Protein AF-A0A2H9R9A8-F1 (afdb_monomer_lite)

Radius of gyration: 27.51 Å; chains: 1; bounding box: 55×50×63 Å

Secondary structure (DSSP, 8-state):
--EE-TTT--EE--SS----------HHHHHHHHHHS---SEESSSSSPEEPPP---GGG--EE----TTHHHHHHH---TTTSEE---HHHHHHHHHHH--HHHHHHTT--HHHHHHHHHHHHHHHHHHHHTT---

Foldseek 3Di:
DWDADPVVRDTPDDPPDGPPPPPPDPPVVVVVCVVPPDDPQFDDDDDPTDGDDDPADPVRCQWDQPPQPCVPCCVVVNQDPVRTDGDDPVVVVVLVCLVPDDPVNCVVVVHDPVNSVVSVVVSVVVVVVCVVVVPDD

Structure (mmCIF, N/CA/C/O backbone):
data_AF-A0A2H9R9A8-F1
#
_entry.id   AF-A0A2H9R9A8-F1
#
loop_
_atom_site.group_PDB
_atom_site.id
_atom_site.type_symbol
_atom_site.label_atom_id
_atom_site.label_alt_id
_atom_site.label_comp_id
_atom_site.label_asym_id
_atom_site.label_entity_id
_atom_site.label_seq_id
_atom_site.pdbx_PDB_ins_code
_atom_site.Cartn_x
_atom_site.Cartn_y
_atom_site.Cartn_z
_atom_site.occupancy
_atom_site.B_iso_or_equiv
_atom_site.auth_seq_id
_atom_site.auth_comp_id
_atom_site.auth_asym_id
_atom_site.auth_atom_id
_atom_site.pdbx_PDB_model_num
ATOM 1 N N . MET A 1 1 ? 16.586 21.043 -37.680 1.00 49.59 1 MET A N 1
ATOM 2 C CA . MET A 1 1 ? 15.400 21.439 -36.892 1.00 49.59 1 MET A CA 1
ATOM 3 C C . MET A 1 1 ? 15.872 21.504 -35.447 1.00 49.59 1 MET A C 1
ATOM 5 O O . MET A 1 1 ? 16.374 20.499 -34.967 1.00 49.59 1 MET A O 1
ATOM 9 N N . GLU A 1 2 ? 15.885 22.689 -34.834 1.00 51.09 2 GLU A N 1
ATOM 10 C CA . GLU A 1 2 ? 16.394 22.891 -33.464 1.00 51.09 2 GLU A CA 1
ATOM 11 C C . GLU A 1 2 ? 15.404 22.305 -32.451 1.00 51.09 2 GLU A C 1
ATOM 13 O O . GLU A 1 2 ? 14.207 22.584 -32.535 1.00 51.09 2 GLU A O 1
ATOM 18 N N . PHE A 1 3 ? 15.881 21.487 -31.512 1.00 55.47 3 PHE A N 1
ATOM 19 C CA . PHE A 1 3 ? 15.033 20.938 -30.452 1.00 55.47 3 PHE A CA 1
ATOM 20 C C . PHE A 1 3 ? 14.944 21.951 -29.304 1.00 55.47 3 PHE A C 1
ATOM 22 O O . PHE A 1 3 ? 15.966 22.384 -28.773 1.00 55.47 3 PHE A O 1
ATOM 29 N N . LEU A 1 4 ? 13.728 22.356 -28.935 1.00 62.53 4 LEU A N 1
ATOM 30 C CA . LEU A 1 4 ? 13.462 23.266 -27.820 1.00 62.53 4 LEU A CA 1
ATOM 31 C C . LEU A 1 4 ? 12.892 22.454 -26.657 1.00 62.53 4 LEU A C 1
ATOM 33 O O . LEU A 1 4 ? 11.814 21.880 -26.780 1.00 62.53 4 LEU A O 1
ATOM 37 N N . ASP A 1 5 ? 13.576 22.451 -25.518 1.00 62.00 5 ASP A N 1
ATOM 38 C CA . ASP A 1 5 ? 12.980 21.960 -24.279 1.00 62.00 5 ASP A CA 1
ATOM 39 C C . ASP A 1 5 ? 11.948 22.985 -23.785 1.00 62.00 5 ASP A C 1
ATOM 41 O O . ASP A 1 5 ? 12.293 24.079 -23.337 1.00 62.00 5 ASP A O 1
ATOM 45 N N . TYR A 1 6 ? 10.667 22.632 -23.866 1.00 58.44 6 TYR A N 1
ATOM 46 C CA . TYR A 1 6 ? 9.542 23.503 -23.512 1.00 58.44 6 TYR A CA 1
ATOM 47 C C . TYR A 1 6 ? 9.431 23.796 -22.010 1.00 58.44 6 TYR A C 1
ATOM 49 O O . TYR A 1 6 ? 8.805 24.784 -21.629 1.00 58.44 6 TYR A O 1
ATOM 57 N N . LYS A 1 7 ? 10.036 22.970 -21.148 1.00 52.84 7 LYS A N 1
ATOM 58 C CA . LYS A 1 7 ? 10.005 23.157 -19.690 1.00 52.84 7 LYS A CA 1
ATOM 59 C C . LYS A 1 7 ? 11.077 24.136 -19.227 1.00 52.84 7 LYS A C 1
ATOM 61 O O . LYS A 1 7 ? 10.858 24.888 -18.280 1.00 52.84 7 LYS A O 1
ATOM 66 N N . THR A 1 8 ? 12.236 24.119 -19.883 1.00 68.25 8 THR A N 1
ATOM 67 C CA . THR A 1 8 ? 13.387 24.955 -19.509 1.00 68.25 8 THR A CA 1
ATOM 68 C C . THR A 1 8 ? 13.644 26.113 -20.473 1.00 68.25 8 THR A C 1
ATOM 70 O O . THR A 1 8 ? 14.448 26.992 -20.168 1.00 68.25 8 THR A O 1
ATOM 73 N N . GLY A 1 9 ? 12.976 26.134 -21.630 1.00 67.50 9 GLY A N 1
ATOM 74 C CA . GLY A 1 9 ? 13.163 27.121 -22.696 1.00 67.50 9 GLY A CA 1
ATOM 75 C C . GLY A 1 9 ? 14.509 27.008 -23.416 1.00 67.50 9 GLY A C 1
ATOM 76 O O . GLY A 1 9 ? 14.851 27.875 -24.222 1.00 67.50 9 GLY A O 1
ATOM 77 N N . LYS A 1 10 ? 15.300 25.970 -23.120 1.00 61.50 10 LYS A N 1
ATOM 78 C CA . LYS A 1 10 ? 16.638 25.797 -23.683 1.00 61.50 10 LYS A CA 1
ATOM 79 C C . LYS A 1 10 ? 16.548 25.225 -25.090 1.00 61.50 10 LYS A C 1
ATOM 81 O O . LYS A 1 10 ? 15.899 24.208 -25.325 1.00 61.50 10 LYS A O 1
ATOM 86 N N . LYS A 1 11 ? 17.233 25.886 -26.021 1.00 58.59 11 LYS A N 1
ATOM 87 C CA . LYS A 1 11 ? 17.421 25.409 -27.390 1.00 58.59 11 LYS A CA 1
ATOM 88 C C . LYS A 1 11 ? 18.641 24.508 -27.444 1.00 58.59 11 LYS A C 1
ATOM 90 O O . LYS A 1 11 ? 19.669 24.817 -26.846 1.00 58.59 11 LYS A O 1
ATOM 95 N N . TYR A 1 12 ? 18.494 23.394 -28.145 1.00 55.72 12 TYR A N 1
ATOM 96 C CA . TYR A 1 12 ? 19.545 22.427 -28.379 1.00 55.72 12 TYR A CA 1
ATOM 97 C C . TYR A 1 12 ? 19.973 22.512 -29.856 1.00 55.72 12 TYR A C 1
ATOM 99 O O . TYR A 1 12 ? 19.099 22.354 -30.717 1.00 55.72 12 TYR A O 1
ATOM 107 N N . PRO A 1 13 ? 21.261 22.812 -30.169 1.00 58.06 13 PRO A N 1
ATOM 108 C CA . PRO A 1 13 ? 22.462 22.677 -29.337 1.00 58.06 13 PRO A CA 1
ATOM 109 C C . PRO A 1 13 ? 23.038 23.950 -28.646 1.00 58.06 13 PRO A C 1
ATOM 111 O O . PRO A 1 13 ? 22.935 25.049 -29.164 1.00 58.06 13 PRO A O 1
ATOM 114 N N . ASN A 1 14 ? 23.672 23.779 -27.480 1.00 51.72 14 ASN A N 1
ATOM 115 C CA . ASN A 1 14 ? 24.303 24.704 -26.529 1.00 51.72 14 ASN A CA 1
ATOM 116 C C . ASN A 1 14 ? 25.774 24.286 -26.469 1.00 51.72 14 ASN A C 1
ATOM 118 O O . ASN A 1 14 ? 26.118 23.107 -26.565 1.00 51.72 14 ASN A O 1
ATOM 122 N N . ASP A 1 15 ? 26.625 25.276 -26.292 1.00 55.38 15 ASP A N 1
ATOM 123 C CA . ASP A 1 15 ? 28.023 25.289 -26.702 1.00 55.38 15 ASP A CA 1
ATOM 124 C C . ASP A 1 15 ? 28.993 24.469 -25.814 1.00 55.38 15 ASP A C 1
ATOM 126 O O . ASP A 1 15 ? 29.981 25.002 -25.333 1.00 55.38 15 ASP A O 1
ATOM 130 N N . ASN A 1 16 ? 28.721 23.179 -25.548 1.00 55.34 16 ASN A N 1
ATOM 131 C CA . ASN A 1 16 ? 29.724 22.206 -25.060 1.00 55.34 16 ASN A CA 1
ATOM 132 C C . ASN A 1 16 ? 29.384 20.745 -25.448 1.00 55.34 16 ASN A C 1
ATOM 134 O O . ASN A 1 16 ? 29.359 19.830 -24.628 1.00 55.34 16 ASN A O 1
ATOM 138 N N . SER A 1 17 ? 29.183 20.572 -26.755 1.00 50.16 17 SER A N 1
ATOM 139 C CA . SER A 1 17 ? 28.867 19.359 -27.524 1.00 50.16 17 SER A CA 1
ATOM 140 C C . SER A 1 17 ? 27.496 18.730 -27.307 1.00 50.16 17 SER A C 1
ATOM 142 O O . SER A 1 17 ? 27.057 18.371 -26.218 1.00 50.16 17 SER A O 1
ATOM 144 N N . MET A 1 18 ? 26.802 18.656 -28.434 1.00 48.84 18 MET A N 1
ATOM 145 C CA . MET A 1 18 ? 25.361 18.537 -28.537 1.00 48.84 18 MET A CA 1
ATOM 146 C C . MET A 1 18 ? 25.023 18.059 -29.957 1.00 48.84 18 MET A C 1
ATOM 148 O O . MET A 1 18 ? 24.076 18.502 -30.605 1.00 48.84 18 MET A O 1
ATOM 152 N N . GLU A 1 19 ? 25.869 17.152 -30.449 1.00 45.44 19 GLU A N 1
ATOM 153 C CA . GLU A 1 19 ? 25.536 16.305 -31.579 1.00 45.44 19 GLU A CA 1
ATOM 154 C C . GLU A 1 19 ? 24.435 15.330 -31.141 1.00 45.44 19 GLU A C 1
ATOM 156 O O . GLU A 1 19 ? 24.502 14.795 -30.027 1.00 45.44 19 GLU A O 1
ATOM 161 N N . PRO A 1 20 ? 23.418 15.063 -31.978 1.00 45.53 20 PRO A N 1
ATOM 162 C CA . PRO A 1 20 ? 22.570 13.903 -31.765 1.00 45.53 20 PRO A CA 1
ATOM 163 C C . PRO A 1 20 ? 23.472 12.664 -31.793 1.00 45.53 20 PRO A C 1
ATOM 165 O O . PRO A 1 20 ? 23.944 12.261 -32.855 1.00 45.53 20 PRO A O 1
ATOM 168 N N . GLN A 1 21 ? 23.747 12.067 -30.630 1.00 50.66 21 GLN A N 1
ATOM 169 C CA . GLN A 1 21 ? 24.411 10.772 -30.599 1.00 50.66 21 GLN A CA 1
ATOM 170 C C . GLN A 1 21 ? 23.459 9.761 -31.224 1.00 50.66 21 GLN A C 1
ATOM 172 O O . GLN A 1 21 ? 22.439 9.380 -30.648 1.00 50.66 21 GLN A O 1
ATOM 177 N N . TYR A 1 22 ? 23.792 9.345 -32.438 1.00 50.12 22 TYR A N 1
ATOM 178 C CA . TYR A 1 22 ? 23.229 8.162 -33.051 1.00 50.12 22 TYR A CA 1
ATOM 179 C C . TYR A 1 22 ? 23.417 6.993 -32.075 1.00 50.12 22 TYR A C 1
ATOM 181 O O . TYR A 1 22 ? 24.537 6.553 -31.835 1.00 50.12 22 TYR A O 1
ATOM 189 N N . TYR A 1 23 ? 22.318 6.489 -31.510 1.00 53.47 23 TYR A N 1
ATOM 190 C CA . TYR A 1 23 ? 22.286 5.402 -30.517 1.00 53.47 23 TYR A CA 1
ATOM 191 C C . TYR A 1 23 ? 22.618 4.021 -31.117 1.00 53.47 23 TYR A C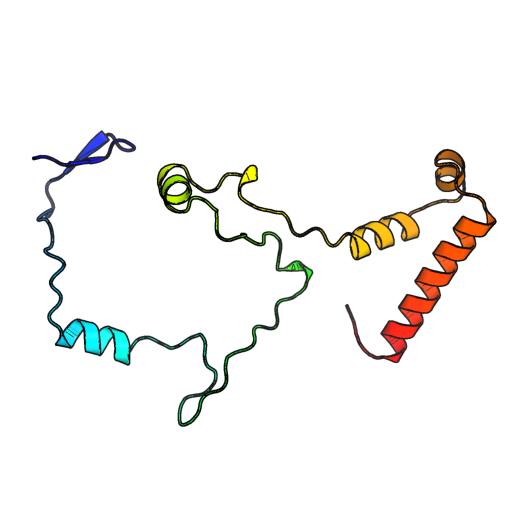 1
ATOM 193 O O . TYR A 1 23 ? 22.203 2.983 -30.603 1.00 53.47 23 TYR A O 1
ATOM 201 N N . TRP A 1 24 ? 23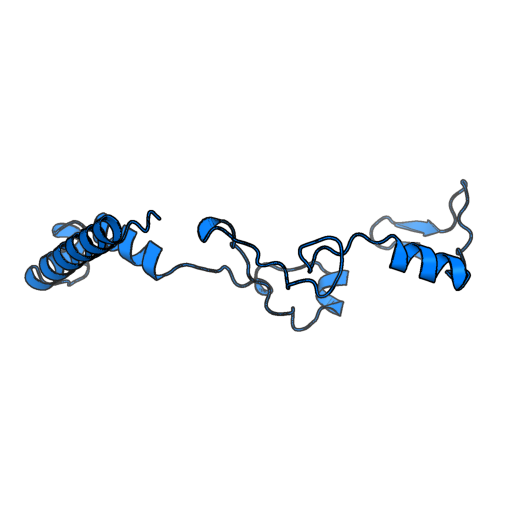.356 3.990 -32.228 1.00 58.34 24 TRP A N 1
ATOM 202 C CA . TRP A 1 24 ? 23.879 2.763 -32.809 1.00 58.34 24 TRP A CA 1
ATOM 203 C C . TRP A 1 24 ? 25.090 2.338 -31.987 1.00 58.34 24 TRP A C 1
ATOM 205 O O . TRP A 1 24 ? 26.239 2.577 -32.351 1.00 58.34 24 TRP A O 1
ATOM 215 N N . LYS A 1 25 ? 24.820 1.722 -30.837 1.00 69.12 25 LYS A N 1
ATOM 216 C CA . LYS A 1 25 ? 25.834 0.937 -30.144 1.00 69.12 25 LYS A CA 1
ATOM 217 C C . LYS A 1 25 ? 26.198 -0.246 -31.049 1.00 69.12 25 LYS A C 1
ATOM 219 O O . LYS A 1 25 ? 25.285 -0.910 -31.550 1.00 69.12 25 LYS A O 1
ATOM 224 N N . PRO A 1 26 ? 27.491 -0.529 -31.278 1.00 81.44 26 PRO A N 1
ATOM 225 C CA . PRO A 1 26 ? 27.884 -1.781 -31.903 1.00 81.44 26 PRO A CA 1
ATOM 226 C C . PRO A 1 26 ? 27.261 -2.947 -31.134 1.00 81.44 26 PRO A C 1
ATOM 228 O O . PRO A 1 26 ? 27.160 -2.893 -29.907 1.00 81.44 26 PRO A O 1
ATOM 231 N N . MET A 1 27 ? 26.848 -3.991 -31.852 1.00 81.44 27 MET A N 1
ATOM 232 C CA . MET A 1 27 ? 26.203 -5.160 -31.246 1.00 81.44 27 MET A CA 1
ATOM 233 C C . MET A 1 27 ? 27.040 -5.726 -30.090 1.00 81.44 27 MET A C 1
ATOM 235 O O . MET A 1 27 ? 26.492 -6.080 -29.052 1.00 81.44 27 MET A O 1
ATOM 239 N N . ASP A 1 28 ? 28.365 -5.715 -30.238 1.00 87.31 28 ASP A N 1
ATOM 240 C CA . ASP A 1 28 ? 29.314 -6.191 -29.232 1.00 87.31 28 ASP A CA 1
ATOM 241 C C . ASP A 1 28 ? 29.198 -5.426 -27.905 1.00 87.31 28 ASP A C 1
ATOM 243 O O . ASP A 1 28 ? 29.171 -6.046 -26.848 1.00 87.31 28 ASP A O 1
ATOM 247 N N . PHE A 1 29 ? 29.019 -4.101 -27.947 1.00 81.88 29 PHE A N 1
ATOM 248 C CA . PHE A 1 29 ? 28.810 -3.283 -26.746 1.00 81.88 29 PHE A CA 1
ATOM 249 C C . PHE A 1 29 ? 27.467 -3.578 -26.077 1.00 81.88 29 PHE A C 1
ATOM 251 O O . PHE A 1 29 ? 27.373 -3.602 -24.856 1.00 81.88 29 PHE A O 1
ATOM 258 N N . VAL A 1 30 ? 26.413 -3.816 -26.864 1.00 82.50 30 VAL A N 1
ATOM 259 C CA . VAL A 1 30 ? 25.096 -4.186 -26.322 1.00 82.50 30 VAL A CA 1
ATOM 260 C C . VAL A 1 30 ? 25.156 -5.559 -25.651 1.00 82.50 30 VAL A C 1
ATOM 262 O O . VAL A 1 30 ? 24.559 -5.761 -24.595 1.00 82.50 30 VAL A O 1
ATOM 265 N N . LEU A 1 31 ? 25.885 -6.501 -26.253 1.00 84.25 31 LEU A N 1
ATOM 266 C CA . LEU A 1 31 ? 26.094 -7.834 -25.700 1.00 84.25 31 LEU A CA 1
ATOM 267 C C . LEU A 1 31 ? 26.939 -7.786 -24.427 1.00 84.25 31 LEU A C 1
ATOM 269 O O . LEU A 1 31 ? 26.592 -8.451 -23.455 1.00 84.25 31 LEU A O 1
ATOM 273 N N . GLU A 1 32 ? 28.004 -6.987 -24.402 1.00 85.94 32 GLU A N 1
ATOM 274 C CA . GLU A 1 32 ? 28.828 -6.791 -23.211 1.00 85.94 32 GLU A CA 1
ATOM 275 C C . GLU A 1 32 ? 28.028 -6.143 -22.074 1.00 85.94 32 GLU A C 1
ATOM 277 O O . GLU A 1 32 ? 28.033 -6.666 -20.958 1.00 85.94 32 GLU A O 1
ATOM 282 N N . ASP A 1 33 ? 27.258 -5.086 -22.357 1.00 81.06 33 ASP A N 1
ATOM 283 C CA . ASP A 1 33 ? 26.345 -4.458 -21.392 1.00 81.06 33 ASP A CA 1
ATOM 284 C C . ASP A 1 33 ? 25.344 -5.489 -20.838 1.00 81.06 33 ASP A C 1
ATOM 286 O O . ASP A 1 33 ? 25.094 -5.535 -19.636 1.00 81.06 33 ASP A O 1
ATOM 290 N N . TYR A 1 34 ? 24.792 -6.358 -21.692 1.00 78.88 34 TYR A N 1
ATOM 291 C CA . TYR A 1 34 ? 23.851 -7.400 -21.276 1.00 78.88 34 TYR A CA 1
ATOM 292 C C . TYR A 1 34 ? 24.508 -8.488 -20.413 1.00 78.88 34 TYR A C 1
ATOM 294 O O . TYR A 1 34 ? 23.936 -8.900 -19.406 1.00 78.88 34 TYR A O 1
ATOM 302 N N . ILE A 1 35 ? 25.706 -8.948 -20.784 1.00 79.81 35 ILE A N 1
ATOM 303 C CA . ILE A 1 35 ? 26.453 -9.986 -20.055 1.00 79.81 35 ILE A CA 1
ATOM 304 C C . ILE A 1 35 ? 26.922 -9.468 -18.692 1.00 79.81 35 ILE A C 1
ATOM 306 O O . ILE A 1 35 ? 26.897 -10.201 -17.704 1.00 79.81 35 ILE A O 1
ATOM 310 N N . THR A 1 36 ? 27.364 -8.214 -18.636 1.00 80.38 36 THR A N 1
ATOM 311 C CA . THR A 1 36 ? 27.884 -7.589 -17.413 1.00 80.38 36 THR A CA 1
ATOM 312 C C . THR A 1 36 ? 26.782 -7.022 -16.520 1.00 80.38 36 THR A C 1
ATOM 314 O O . THR A 1 36 ? 27.031 -6.726 -15.347 1.00 80.38 36 THR A O 1
ATOM 317 N N . HIS A 1 37 ? 25.552 -6.901 -17.029 1.00 80.56 37 HIS A N 1
ATOM 318 C CA . HIS A 1 37 ? 24.417 -6.446 -16.243 1.00 80.56 37 HIS A CA 1
ATOM 319 C C . HIS A 1 37 ? 24.137 -7.414 -15.087 1.00 80.56 37 HIS A C 1
ATOM 321 O O . HIS A 1 37 ? 23.767 -8.574 -15.270 1.00 80.56 37 HIS A O 1
ATOM 327 N N . LYS A 1 38 ? 24.245 -6.905 -13.857 1.00 75.62 38 LYS A N 1
ATOM 328 C CA . LYS A 1 38 ? 23.945 -7.665 -12.643 1.00 75.62 38 LYS A CA 1
ATOM 329 C C . LYS A 1 38 ? 22.467 -8.067 -12.625 1.00 75.62 38 LYS A C 1
ATOM 331 O O . LYS A 1 38 ? 21.594 -7.236 -12.369 1.00 75.62 38 LYS A O 1
ATOM 336 N N . GLU A 1 39 ? 22.179 -9.342 -12.876 1.00 72.62 39 GLU A N 1
ATOM 337 C CA . GLU A 1 39 ? 20.819 -9.873 -12.774 1.00 72.62 39 GLU A CA 1
ATOM 338 C C . GLU A 1 39 ? 20.337 -9.761 -11.321 1.00 72.62 39 GLU A C 1
ATOM 340 O O . GLU A 1 39 ? 20.930 -10.303 -10.390 1.00 72.62 39 GLU A O 1
ATOM 345 N N . SER A 1 40 ? 19.271 -8.994 -11.114 1.00 74.75 40 SER A N 1
ATOM 346 C CA . SER A 1 40 ? 18.731 -8.685 -9.785 1.00 74.75 40 SER A CA 1
ATOM 347 C C . SER A 1 40 ? 17.506 -9.530 -9.440 1.00 74.75 40 SER A C 1
ATOM 349 O O . SER A 1 40 ? 17.118 -9.600 -8.270 1.00 74.75 40 SER A O 1
ATOM 351 N N . LYS A 1 41 ? 16.907 -10.184 -10.445 1.00 75.31 41 LYS A N 1
ATOM 352 C CA . LYS A 1 41 ? 15.676 -10.978 -10.327 1.00 75.31 41 LYS A CA 1
ATOM 353 C C . LYS A 1 41 ? 15.933 -12.424 -9.920 1.00 75.31 41 LYS A C 1
ATOM 355 O O . LYS A 1 41 ? 14.982 -13.120 -9.561 1.00 75.31 41 LYS A O 1
ATOM 360 N N . LEU A 1 42 ? 17.173 -12.886 -10.016 1.00 80.25 42 LEU A N 1
ATOM 361 C CA . LEU A 1 42 ? 17.585 -14.246 -9.690 1.00 80.25 42 LEU A CA 1
ATOM 362 C C . LEU A 1 42 ? 18.551 -14.224 -8.502 1.00 80.25 42 LEU A C 1
ATOM 364 O O . LEU A 1 42 ? 19.207 -13.218 -8.237 1.00 80.25 42 LEU A O 1
ATOM 368 N N . GLU A 1 43 ? 18.590 -15.320 -7.759 1.00 80.31 43 GLU A N 1
ATOM 369 C CA . GLU A 1 43 ? 19.462 -15.497 -6.603 1.00 80.31 43 GLU A CA 1
ATOM 370 C C . GLU A 1 43 ? 20.488 -16.604 -6.884 1.00 80.31 43 GLU A C 1
ATOM 372 O O . GLU A 1 43 ? 20.115 -17.711 -7.287 1.00 80.31 43 GLU A O 1
ATOM 377 N N . GLY A 1 44 ? 21.769 -16.289 -6.662 1.00 75.88 44 GLY A N 1
ATOM 378 C CA . GLY A 1 44 ? 22.921 -17.166 -6.899 1.00 75.88 44 GLY A CA 1
ATOM 379 C C . GLY A 1 44 ? 23.758 -16.776 -8.125 1.00 75.88 44 GLY A C 1
ATOM 380 O O . GLY A 1 44 ? 23.351 -15.931 -8.918 1.00 75.88 44 GLY A O 1
ATOM 381 N N . ASP A 1 45 ? 24.921 -17.422 -8.272 1.00 75.50 45 ASP A N 1
ATOM 382 C CA . ASP A 1 45 ? 25.948 -17.034 -9.256 1.00 75.50 45 ASP A CA 1
ATOM 383 C C . ASP A 1 45 ? 26.149 -18.048 -10.403 1.00 75.50 45 ASP A C 1
ATOM 385 O O . ASP A 1 45 ? 26.733 -17.711 -11.429 1.00 75.50 45 ASP A O 1
ATOM 389 N N . SER A 1 46 ? 25.698 -19.304 -10.265 1.00 78.25 46 SER A N 1
ATOM 390 C CA . SER A 1 46 ? 25.868 -20.330 -11.310 1.00 78.25 46 SER A CA 1
ATOM 391 C C . SER A 1 46 ? 24.771 -21.404 -11.312 1.00 78.25 46 SER A C 1
ATOM 393 O O . SER A 1 46 ? 24.154 -21.690 -10.286 1.00 78.25 46 SER A O 1
ATOM 395 N N . GLY A 1 47 ? 24.543 -22.022 -12.478 1.00 81.38 47 GLY A N 1
ATOM 396 C CA . GLY A 1 47 ? 23.573 -23.107 -12.663 1.00 81.38 47 GLY A CA 1
ATOM 397 C C . GLY A 1 47 ? 22.130 -22.629 -12.868 1.00 81.38 47 GLY A C 1
ATOM 398 O O . GLY A 1 47 ? 21.884 -21.555 -13.411 1.00 81.38 47 GLY A O 1
ATOM 399 N N . VAL A 1 48 ? 21.156 -23.454 -12.466 1.00 79.62 48 VAL A N 1
ATOM 400 C CA . VAL A 1 48 ? 19.728 -23.097 -12.521 1.00 79.62 48 VAL A CA 1
ATOM 401 C C . VAL A 1 48 ? 19.405 -22.195 -11.330 1.00 79.62 48 VAL A C 1
ATOM 403 O O . VAL A 1 48 ? 19.200 -22.673 -10.213 1.00 79.62 48 VAL A O 1
ATOM 406 N N . LEU A 1 49 ? 19.388 -20.884 -11.571 1.00 82.00 49 LEU A N 1
ATOM 407 C CA . LEU A 1 49 ? 19.141 -19.887 -10.533 1.00 82.00 49 LEU A CA 1
ATOM 408 C C . LEU A 1 49 ? 17.659 -19.819 -10.160 1.00 82.00 49 LEU A C 1
ATOM 410 O O . LEU A 1 49 ? 16.770 -19.890 -11.014 1.00 82.00 49 LEU A O 1
ATOM 414 N N . LYS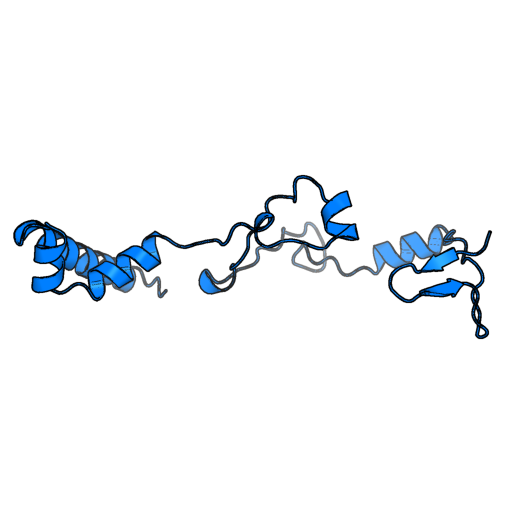 A 1 50 ? 17.386 -19.652 -8.865 1.00 81.44 50 LYS A N 1
ATOM 415 C CA . LYS A 1 50 ? 16.020 -19.463 -8.369 1.00 81.44 50 LYS A CA 1
ATOM 416 C C . LYS A 1 50 ? 15.615 -18.008 -8.519 1.00 81.44 50 LYS A C 1
ATOM 418 O O . LYS A 1 50 ? 16.442 -17.101 -8.447 1.00 81.44 50 LYS A O 1
ATOM 423 N N . ARG A 1 51 ? 14.317 -17.777 -8.703 1.00 78.19 51 ARG A N 1
ATOM 424 C CA . ARG A 1 51 ? 13.773 -16.423 -8.692 1.00 78.19 51 ARG A CA 1
ATOM 425 C C . ARG A 1 51 ? 13.915 -15.833 -7.293 1.00 78.19 51 ARG A C 1
ATOM 427 O O . ARG A 1 51 ? 13.542 -16.472 -6.313 1.00 78.19 51 ARG A O 1
ATOM 434 N N . ARG A 1 52 ? 14.455 -14.620 -7.214 1.00 80.12 52 ARG A N 1
ATOM 435 C CA . ARG A 1 52 ? 14.658 -13.913 -5.955 1.00 80.12 52 ARG A CA 1
ATOM 436 C C . ARG A 1 52 ? 13.305 -13.506 -5.381 1.00 80.12 52 ARG A C 1
ATOM 438 O O . ARG A 1 52 ? 12.544 -12.785 -6.028 1.00 80.12 52 ARG A O 1
ATOM 445 N N . HIS A 1 53 ? 13.021 -13.949 -4.162 1.00 75.62 53 HIS A N 1
ATOM 446 C CA . HIS A 1 53 ? 11.860 -13.496 -3.405 1.00 75.62 53 HIS A CA 1
ATOM 447 C C . HIS A 1 53 ? 12.267 -12.309 -2.534 1.00 75.62 53 HIS A C 1
ATOM 449 O O . HIS A 1 53 ? 13.206 -12.391 -1.745 1.00 75.62 53 HIS A O 1
ATOM 455 N N . LEU A 1 54 ? 11.573 -11.184 -2.692 1.00 71.25 54 LEU A N 1
ATOM 456 C CA . LEU A 1 54 ? 11.772 -10.021 -1.837 1.00 71.25 54 LEU A CA 1
ATOM 457 C C . LEU A 1 54 ? 10.870 -10.169 -0.611 1.00 71.25 54 LEU A C 1
ATOM 459 O O . LEU A 1 54 ? 9.648 -10.198 -0.739 1.00 71.25 54 LEU A O 1
ATOM 463 N N . ALA A 1 55 ? 11.476 -10.265 0.572 1.00 67.62 55 ALA A N 1
ATOM 464 C CA . ALA A 1 55 ? 10.759 -10.119 1.830 1.00 67.62 55 ALA A CA 1
ATOM 465 C C . ALA A 1 55 ? 10.489 -8.626 2.040 1.00 67.62 55 ALA A C 1
ATOM 467 O O . ALA A 1 55 ? 11.363 -7.872 2.465 1.00 67.62 55 ALA A O 1
ATOM 468 N N . ILE A 1 56 ? 9.295 -8.189 1.654 1.00 68.12 56 ILE A N 1
ATOM 469 C CA . ILE A 1 56 ? 8.868 -6.803 1.797 1.00 68.12 56 ILE A CA 1
ATOM 470 C C . ILE A 1 56 ? 8.055 -6.706 3.090 1.00 68.12 56 ILE A C 1
ATOM 472 O O . ILE A 1 56 ? 7.093 -7.451 3.270 1.00 68.12 56 ILE A O 1
ATOM 476 N N . ASN A 1 57 ? 8.450 -5.815 4.004 1.00 69.06 57 ASN A N 1
ATOM 477 C CA . ASN A 1 57 ? 7.677 -5.559 5.219 1.00 69.06 57 ASN A CA 1
ATOM 478 C C . ASN A 1 57 ? 6.307 -4.977 4.818 1.00 69.06 57 ASN A C 1
ATOM 480 O O . ASN A 1 57 ? 6.237 -4.124 3.930 1.00 69.06 57 ASN A O 1
ATOM 484 N N . GLN A 1 58 ? 5.227 -5.410 5.466 1.00 59.66 58 GLN A N 1
ATOM 485 C CA . GLN A 1 58 ? 3.866 -4.935 5.202 1.00 59.66 58 GLN A CA 1
ATOM 486 C C . GLN A 1 58 ? 3.752 -3.403 5.273 1.00 59.66 58 GLN A C 1
ATOM 488 O O . GLN A 1 58 ? 3.044 -2.805 4.469 1.00 59.66 58 GLN A O 1
ATOM 493 N N . ASP A 1 59 ? 4.519 -2.754 6.155 1.00 64.19 59 ASP A N 1
ATOM 494 C CA . ASP A 1 59 ? 4.524 -1.291 6.294 1.00 64.19 59 ASP A CA 1
ATOM 495 C C . ASP A 1 59 ? 5.372 -0.568 5.223 1.00 64.19 59 ASP A C 1
ATOM 497 O O . ASP A 1 59 ? 5.357 0.660 5.135 1.00 64.19 59 ASP A O 1
ATOM 501 N N . SER A 1 60 ? 6.118 -1.306 4.391 1.00 62.66 60 SER A N 1
ATOM 502 C CA . SER A 1 60 ? 6.992 -0.737 3.351 1.00 62.66 60 SER A CA 1
ATOM 503 C C . SER A 1 60 ? 6.333 -0.610 1.973 1.00 62.66 60 SER A C 1
ATOM 505 O O . SER A 1 60 ? 6.853 0.103 1.113 1.00 62.66 60 SER A O 1
ATOM 507 N N . ILE A 1 61 ? 5.161 -1.223 1.765 1.00 63.25 61 ILE A N 1
ATOM 508 C CA . ILE A 1 61 ? 4.363 -1.059 0.542 1.00 63.25 61 ILE A CA 1
ATOM 509 C C . ILE A 1 61 ? 3.280 -0.018 0.801 1.00 63.25 61 ILE A C 1
ATOM 511 O O . ILE A 1 61 ? 2.220 -0.321 1.339 1.00 63.25 61 ILE A O 1
ATOM 515 N N . ARG A 1 62 ? 3.543 1.229 0.407 1.00 58.12 62 ARG A N 1
ATOM 516 C CA . ARG A 1 62 ? 2.575 2.325 0.570 1.00 58.12 62 ARG A CA 1
ATOM 517 C C . ARG A 1 62 ? 1.708 2.546 -0.667 1.00 58.12 62 ARG A C 1
ATOM 519 O O . ARG A 1 62 ? 0.519 2.825 -0.557 1.00 58.12 62 ARG A O 1
ATOM 526 N N . TYR A 1 63 ? 2.302 2.384 -1.841 1.00 55.62 63 TYR A N 1
ATOM 527 C CA . TYR A 1 63 ? 1.635 2.578 -3.119 1.00 55.62 63 TYR A CA 1
ATOM 528 C C . TYR A 1 63 ? 1.888 1.353 -3.981 1.00 55.62 63 TYR A C 1
ATOM 530 O O . TYR A 1 63 ? 3.039 0.981 -4.207 1.00 55.62 63 TYR A O 1
ATOM 538 N N . ILE A 1 64 ? 0.813 0.730 -4.451 1.00 60.62 64 ILE A N 1
ATOM 539 C CA . ILE A 1 64 ? 0.895 -0.277 -5.502 1.00 60.62 64 ILE A CA 1
ATOM 540 C C . ILE A 1 64 ? 0.394 0.421 -6.753 1.00 60.62 64 ILE A C 1
ATOM 542 O O . ILE A 1 64 ? -0.796 0.714 -6.881 1.00 60.62 64 ILE A O 1
ATOM 546 N N . GLY A 1 65 ? 1.313 0.724 -7.664 1.00 51.78 65 GLY A N 1
ATOM 547 C CA . GLY A 1 65 ? 0.912 1.064 -9.016 1.00 51.78 65 GLY A CA 1
ATOM 548 C C . GLY A 1 65 ? 0.233 -0.165 -9.605 1.00 51.78 65 GLY A C 1
ATOM 549 O O . GLY A 1 65 ? 0.895 -1.176 -9.840 1.00 51.78 65 GLY A O 1
ATOM 550 N N . LYS A 1 66 ? -1.079 -0.097 -9.860 1.00 55.41 66 LYS A N 1
ATOM 551 C CA . LYS A 1 66 ? -1.578 -0.783 -11.056 1.00 55.41 66 LYS A CA 1
ATOM 552 C C . LYS A 1 66 ? -0.742 -0.229 -12.201 1.00 55.41 66 LYS A C 1
ATOM 554 O O . LYS A 1 66 ? -0.432 0.958 -12.152 1.00 55.41 66 LYS A O 1
ATOM 559 N N . GLU A 1 67 ? -0.341 -1.057 -13.161 1.00 54.66 67 GLU A N 1
ATOM 560 C CA . GLU A 1 67 ? 0.209 -0.545 -14.418 1.00 54.66 67 GLU A CA 1
ATOM 561 C C . GLU A 1 67 ? -0.635 0.666 -14.813 1.00 54.66 67 GLU A C 1
ATOM 563 O O . GLU A 1 67 ? -1.850 0.526 -14.982 1.00 54.66 67 GLU A O 1
ATOM 568 N N . SER A 1 68 ? -0.042 1.866 -14.750 1.00 52.12 68 SER A N 1
ATOM 569 C CA . SER A 1 68 ? -0.775 3.094 -15.015 1.00 52.12 68 SER A CA 1
ATOM 570 C C . SER A 1 68 ? -1.396 2.881 -16.379 1.00 52.12 68 SER A C 1
ATOM 572 O O . SER A 1 68 ? -0.661 2.628 -17.333 1.00 52.12 68 SER A O 1
ATOM 574 N N . ASN A 1 69 ? -2.729 2.910 -16.464 1.00 53.91 69 ASN A N 1
ATOM 575 C CA . ASN A 1 69 ? -3.445 2.577 -17.699 1.00 53.91 69 ASN A CA 1
ATOM 576 C C . ASN A 1 69 ? -2.950 3.410 -18.900 1.00 53.91 69 ASN A C 1
ATOM 578 O O . ASN A 1 69 ? -3.221 3.048 -20.039 1.00 53.91 69 ASN A O 1
ATOM 582 N N . GLU A 1 70 ? -2.215 4.499 -18.646 1.00 58.31 70 GLU A N 1
ATOM 583 C CA . GLU A 1 70 ? -1.644 5.406 -19.632 1.00 58.31 70 GLU A CA 1
ATOM 584 C C . GLU A 1 70 ? -0.209 5.816 -19.234 1.00 58.31 70 GLU A C 1
ATOM 586 O O . GLU A 1 70 ? 0.053 6.937 -18.784 1.00 58.31 70 GLU A O 1
ATOM 591 N N . LEU A 1 71 ? 0.746 4.887 -19.380 1.00 59.91 71 LEU A N 1
ATOM 592 C CA . LEU A 1 71 ? 2.180 5.143 -19.153 1.00 59.91 71 LEU A CA 1
ATOM 593 C C . LEU A 1 71 ? 2.691 6.356 -19.952 1.00 59.91 71 LEU A C 1
ATOM 595 O O . LEU A 1 71 ? 3.443 7.160 -19.409 1.00 59.91 71 LEU A O 1
ATOM 599 N N . GLU A 1 72 ? 2.214 6.540 -21.187 1.00 67.25 72 GLU A N 1
ATOM 600 C CA . GLU A 1 72 ? 2.585 7.671 -22.053 1.00 67.25 72 GLU A CA 1
ATOM 601 C C . GLU A 1 72 ? 2.201 9.032 -21.447 1.00 67.25 72 GLU A C 1
ATOM 603 O O . GLU A 1 72 ? 2.988 9.978 -21.471 1.00 67.25 72 GLU A O 1
ATOM 608 N N . GLN A 1 73 ? 1.010 9.144 -20.848 1.00 62.59 73 GLN A N 1
ATOM 609 C CA . GLN A 1 73 ? 0.594 10.380 -20.177 1.00 62.59 73 GLN A CA 1
ATOM 610 C C . GLN A 1 73 ? 1.330 10.572 -18.848 1.00 62.59 73 GLN A C 1
ATOM 612 O O . GLN A 1 73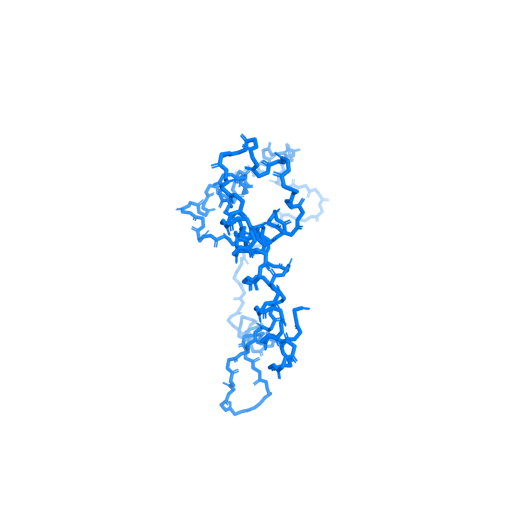 ? 1.722 11.690 -18.511 1.00 62.59 73 GLN A O 1
ATOM 617 N N . SER A 1 74 ? 1.573 9.478 -18.124 1.00 62.81 74 SER A N 1
ATOM 618 C CA . SER A 1 74 ? 2.306 9.480 -16.852 1.00 62.81 74 SER A CA 1
ATOM 619 C C . SER A 1 74 ? 3.757 9.954 -17.017 1.00 62.81 74 SER A C 1
ATOM 621 O O . SER A 1 74 ? 4.307 10.584 -16.116 1.00 62.81 74 SER A O 1
ATOM 623 N N . GLU A 1 75 ? 4.383 9.670 -18.162 1.00 62.56 75 GLU A N 1
ATOM 624 C CA . GLU A 1 75 ? 5.759 10.072 -18.476 1.00 62.56 75 GLU A CA 1
ATOM 625 C C . GLU A 1 75 ? 5.875 11.579 -18.762 1.00 62.56 75 GLU A C 1
ATOM 627 O O . GLU A 1 75 ? 6.839 12.223 -18.344 1.00 62.56 75 GLU A O 1
ATOM 632 N N . ILE A 1 76 ? 4.857 12.166 -19.403 1.00 69.88 76 ILE A N 1
ATOM 633 C CA . ILE A 1 76 ? 4.823 13.593 -19.757 1.00 69.88 76 ILE A CA 1
ATOM 634 C C . ILE A 1 76 ? 4.354 14.459 -18.579 1.00 69.88 76 ILE A C 1
ATOM 636 O O . ILE A 1 76 ? 4.952 15.499 -18.289 1.00 69.88 76 ILE A O 1
ATOM 640 N N . PHE A 1 77 ? 3.282 14.050 -17.898 1.00 72.25 77 PHE A N 1
ATOM 641 C CA . PHE A 1 77 ? 2.622 14.852 -16.860 1.00 72.25 77 PHE A CA 1
ATOM 642 C C . PHE A 1 77 ? 3.029 14.467 -15.431 1.00 72.25 77 PHE A C 1
ATOM 644 O O . PHE A 1 77 ? 2.745 15.210 -14.489 1.00 72.25 77 PHE A O 1
ATOM 651 N N . GLY A 1 78 ? 3.750 13.356 -15.269 1.00 64.69 78 GLY A N 1
ATOM 652 C CA . GLY A 1 78 ? 4.041 12.754 -13.973 1.00 64.69 78 GLY A CA 1
ATOM 653 C C . GLY A 1 78 ? 2.860 11.938 -13.439 1.00 64.69 78 GLY A C 1
ATOM 654 O O . GLY A 1 78 ? 1.726 12.065 -13.892 1.00 64.69 78 GLY A O 1
ATOM 655 N N . VAL A 1 79 ? 3.129 11.090 -12.445 1.00 63.62 79 VAL A N 1
ATOM 656 C CA . VAL A 1 79 ? 2.103 10.262 -11.795 1.00 63.62 79 VAL A CA 1
ATOM 657 C C . VAL A 1 79 ? 1.279 11.130 -10.843 1.00 63.62 79 VAL A C 1
ATOM 659 O O . VAL A 1 79 ? 1.825 11.717 -9.903 1.00 63.62 79 VAL A O 1
ATOM 662 N N . SER A 1 80 ? -0.033 11.220 -11.058 1.00 68.75 80 SER A N 1
ATOM 663 C CA . SER A 1 80 ? -0.928 11.943 -10.157 1.00 68.75 80 SER A CA 1
ATOM 664 C C . SER A 1 80 ? -1.327 11.082 -8.951 1.00 68.75 80 SER A C 1
ATOM 666 O O . SER A 1 80 ? -1.217 9.854 -8.949 1.00 68.75 80 SER A O 1
ATOM 668 N N . LYS A 1 81 ? -1.857 11.716 -7.895 1.00 65.25 81 LYS A N 1
ATOM 669 C CA . LYS A 1 81 ? -2.412 10.980 -6.743 1.00 65.25 81 LYS A CA 1
ATOM 670 C C . LYS A 1 81 ? -3.586 10.076 -7.127 1.00 65.25 81 LYS A C 1
ATOM 672 O O . LYS A 1 81 ? -3.843 9.120 -6.411 1.00 65.25 81 LYS A O 1
ATOM 677 N N . ASN A 1 82 ? -4.276 10.369 -8.227 1.00 67.06 82 ASN A N 1
ATOM 678 C CA . ASN A 1 82 ? -5.387 9.548 -8.703 1.00 67.06 82 ASN A CA 1
ATOM 679 C C . ASN A 1 82 ? -4.902 8.302 -9.461 1.00 67.06 82 ASN A C 1
ATOM 681 O O . ASN A 1 82 ? -5.656 7.341 -9.578 1.00 67.06 82 ASN A O 1
ATOM 685 N N . ASP A 1 83 ? -3.646 8.300 -9.920 1.00 61.84 83 ASP A N 1
ATOM 686 C CA . ASP A 1 83 ? -3.042 7.188 -10.667 1.00 61.84 83 ASP A CA 1
ATOM 687 C C . ASP A 1 83 ? -2.392 6.148 -9.745 1.00 61.84 83 ASP A C 1
ATOM 689 O O . ASP A 1 83 ? -1.998 5.068 -10.180 1.00 61.84 83 ASP A O 1
ATOM 693 N N . THR A 1 84 ? -2.286 6.456 -8.450 1.00 58.28 84 THR A N 1
ATOM 694 C CA . THR A 1 84 ? -1.778 5.536 -7.431 1.00 58.28 84 THR A CA 1
ATOM 695 C C . THR A 1 84 ? -2.903 5.114 -6.499 1.00 58.28 84 THR A C 1
ATOM 697 O O . THR A 1 84 ? -3.651 5.935 -5.975 1.00 58.28 84 THR A O 1
ATOM 700 N N . LEU A 1 85 ? -3.022 3.809 -6.263 1.00 59.97 85 LEU A N 1
ATOM 701 C CA . LEU A 1 85 ? -3.866 3.292 -5.194 1.00 59.97 85 LEU A CA 1
ATOM 702 C C . LEU A 1 85 ? -2.994 3.154 -3.945 1.00 59.97 85 LEU A C 1
ATOM 704 O O . LEU A 1 85 ? -1.986 2.440 -3.948 1.00 59.97 85 LEU A O 1
ATOM 708 N N . GLU A 1 86 ? -3.363 3.864 -2.880 1.00 61.75 86 GLU A N 1
ATOM 709 C CA . GLU A 1 86 ? -2.740 3.661 -1.574 1.00 61.75 86 GLU A CA 1
ATOM 710 C C . GLU A 1 86 ? -3.202 2.304 -1.036 1.00 61.75 86 GLU A C 1
ATOM 712 O O . GLU A 1 86 ? -4.404 2.056 -0.881 1.00 61.75 86 GLU A O 1
ATOM 717 N N . TYR A 1 87 ? -2.248 1.409 -0.772 1.00 59.94 87 TYR A N 1
ATOM 718 C CA . TYR A 1 87 ? -2.566 0.156 -0.105 1.00 59.94 87 TYR A CA 1
ATOM 719 C C . TYR A 1 87 ? -2.876 0.477 1.354 1.00 59.94 87 TYR A C 1
ATOM 721 O O . TYR A 1 87 ? -1.997 0.790 2.157 1.00 59.94 87 TYR A O 1
ATOM 729 N N . VAL A 1 88 ? -4.160 0.441 1.691 1.00 64.00 88 VAL A N 1
ATOM 730 C CA . VAL A 1 88 ? -4.617 0.583 3.063 1.00 64.00 88 VAL A CA 1
ATOM 731 C C . VAL A 1 88 ? -4.884 -0.806 3.608 1.00 64.00 88 VAL A C 1
ATOM 733 O O . VAL A 1 88 ? -5.841 -1.461 3.202 1.00 64.00 88 VAL A O 1
ATOM 736 N N . ASP A 1 89 ? -4.078 -1.228 4.578 1.00 71.75 89 ASP A N 1
ATOM 737 C CA . ASP A 1 89 ? -4.412 -2.391 5.389 1.00 71.75 89 ASP A CA 1
ATOM 738 C C . ASP A 1 89 ? -5.615 -2.051 6.285 1.00 71.75 89 ASP A C 1
ATOM 740 O O . ASP A 1 89 ? -5.504 -1.521 7.399 1.00 71.75 89 ASP A O 1
ATOM 744 N N . PHE A 1 90 ? -6.805 -2.300 5.740 1.00 71.69 90 PHE A N 1
ATOM 745 C CA . PHE A 1 90 ? -8.069 -2.066 6.420 1.00 71.69 90 PHE A CA 1
ATOM 746 C C . PHE A 1 90 ? -8.201 -2.924 7.678 1.00 71.69 90 PHE A C 1
ATOM 748 O O . PHE A 1 90 ? -8.814 -2.464 8.640 1.00 71.69 90 PHE A O 1
ATOM 755 N N . GLN A 1 91 ? -7.603 -4.120 7.714 1.00 75.62 91 GLN A N 1
ATOM 756 C CA . GLN A 1 91 ? -7.650 -4.989 8.889 1.00 75.62 91 GLN A CA 1
ATOM 757 C C . GLN A 1 91 ? -6.841 -4.380 10.035 1.00 75.62 91 GLN A C 1
ATOM 759 O O . GLN A 1 91 ? -7.378 -4.203 11.131 1.00 75.62 91 GLN A O 1
ATOM 764 N N . LYS A 1 92 ? -5.605 -3.938 9.770 1.00 78.75 92 LYS A N 1
ATOM 765 C CA . LYS A 1 92 ? -4.755 -3.255 10.763 1.00 78.75 92 LYS A CA 1
ATOM 766 C C . LYS A 1 92 ? -5.376 -1.939 11.243 1.00 78.75 92 LYS A C 1
ATOM 768 O O . LYS A 1 92 ? -5.333 -1.628 12.436 1.00 78.75 92 LYS A O 1
ATOM 773 N N . LYS A 1 93 ? -6.011 -1.167 10.350 1.00 80.50 93 LYS A N 1
ATOM 774 C CA . LYS A 1 93 ? -6.744 0.058 10.736 1.00 80.50 93 LYS A CA 1
ATOM 775 C C . LYS A 1 93 ? -7.958 -0.242 11.614 1.00 80.50 93 LYS A C 1
ATOM 777 O O . LYS A 1 93 ? -8.111 0.393 12.655 1.00 80.50 93 LYS A O 1
ATOM 782 N N . LEU A 1 94 ? -8.803 -1.197 11.225 1.00 83.50 94 LEU A N 1
ATOM 783 C CA . LEU A 1 94 ? -9.978 -1.593 12.008 1.00 83.50 94 LEU A CA 1
ATOM 784 C C . LEU A 1 94 ? -9.575 -2.116 13.386 1.00 83.50 94 LEU A C 1
ATOM 786 O O . LEU A 1 94 ? -10.179 -1.723 14.382 1.00 83.50 94 LEU A O 1
ATOM 790 N N . ARG A 1 95 ? -8.509 -2.918 13.458 1.00 84.56 95 ARG A N 1
ATOM 791 C CA . ARG A 1 95 ? -7.923 -3.395 14.714 1.00 84.56 95 ARG A CA 1
ATOM 792 C C . ARG A 1 95 ? -7.565 -2.239 15.645 1.00 84.56 95 ARG A C 1
ATOM 794 O O . ARG A 1 95 ? -8.080 -2.189 16.757 1.00 84.56 95 ARG A O 1
ATOM 801 N N . LYS A 1 96 ? -6.811 -1.247 15.161 1.00 86.00 96 LYS A N 1
ATOM 802 C CA . LYS A 1 96 ? -6.470 -0.043 15.944 1.00 86.00 96 LYS A CA 1
ATOM 803 C C . LYS A 1 96 ? -7.696 0.754 16.392 1.00 86.00 96 LYS A C 1
ATOM 805 O O . LYS A 1 96 ? -7.695 1.312 17.489 1.00 86.00 96 LYS A O 1
ATOM 810 N N . ILE A 1 97 ? -8.732 0.843 15.557 1.00 87.44 97 ILE A N 1
ATOM 811 C CA . ILE A 1 97 ? -9.978 1.535 15.918 1.00 87.44 97 ILE A CA 1
ATOM 812 C C . ILE A 1 97 ? -10.665 0.800 17.068 1.00 87.44 97 ILE A C 1
ATOM 814 O O . ILE A 1 97 ? -11.005 1.426 18.068 1.00 87.44 97 ILE A O 1
ATOM 818 N N . ILE A 1 98 ? -10.832 -0.520 16.956 1.00 87.31 98 ILE A N 1
ATOM 819 C CA . ILE A 1 98 ? -11.493 -1.330 17.982 1.00 87.31 98 ILE A CA 1
ATOM 820 C C . ILE A 1 98 ? -10.654 -1.361 19.269 1.00 87.31 98 ILE A C 1
ATOM 822 O O . ILE A 1 98 ? -11.220 -1.277 20.357 1.00 87.31 98 ILE A O 1
ATOM 826 N N . GLU A 1 99 ? -9.322 -1.408 19.190 1.00 88.25 99 GLU A N 1
ATOM 827 C CA . GLU A 1 99 ? -8.421 -1.316 20.350 1.00 88.25 99 GLU A CA 1
ATOM 828 C C . GLU A 1 99 ? -8.612 -0.006 21.126 1.00 88.25 99 GLU A C 1
ATOM 830 O O . GLU A 1 99 ? -8.767 -0.041 22.346 1.00 88.25 99 GLU A O 1
ATOM 835 N N . ASN A 1 100 ? -8.720 1.128 20.428 1.00 89.69 100 ASN A N 1
ATOM 836 C CA . ASN A 1 100 ? -8.922 2.447 21.041 1.00 89.69 100 ASN A CA 1
ATOM 837 C C . ASN A 1 100 ? -10.396 2.788 21.331 1.00 89.69 100 ASN A C 1
ATOM 839 O O . ASN A 1 100 ? -10.689 3.843 21.901 1.00 89.69 100 ASN A O 1
ATOM 843 N N . LEU A 1 101 ? -11.339 1.927 20.936 1.00 89.88 101 LEU A N 1
ATOM 844 C CA . LEU A 1 101 ? -12.765 2.139 21.159 1.00 89.88 101 LEU A CA 1
ATOM 845 C C . LEU A 1 101 ? -13.087 2.045 22.657 1.00 89.88 101 LEU A C 1
ATOM 847 O O . LEU A 1 101 ? -12.758 1.048 23.311 1.00 89.88 101 LEU A O 1
ATOM 851 N N . THR A 1 102 ? -13.758 3.073 23.177 1.00 90.94 102 THR A N 1
ATOM 852 C CA . THR A 1 102 ? -14.322 3.112 24.532 1.00 90.94 102 THR A CA 1
ATOM 853 C C . THR A 1 102 ? -15.802 2.749 24.503 1.00 90.94 102 THR A C 1
ATOM 855 O O . THR A 1 102 ? -16.448 2.839 23.459 1.00 90.94 102 THR A O 1
ATOM 858 N N . LEU A 1 103 ? -16.351 2.355 25.654 1.00 89.56 103 LEU A N 1
ATOM 859 C CA . LEU A 1 103 ? -17.766 2.000 25.767 1.00 89.56 103 LEU A CA 1
ATOM 860 C C . LEU A 1 103 ? -18.685 3.173 25.373 1.00 89.56 103 LEU A C 1
ATOM 862 O O . LEU A 1 103 ? -19.658 2.968 24.656 1.00 89.56 103 LEU A O 1
ATOM 866 N N . ASP A 1 104 ? -18.337 4.394 25.784 1.00 90.88 104 ASP A N 1
ATOM 867 C CA . ASP A 1 104 ? -19.131 5.595 25.496 1.00 90.88 104 ASP A CA 1
ATOM 868 C C . ASP A 1 104 ? -19.186 5.884 23.992 1.00 90.88 104 ASP A C 1
ATOM 870 O O . ASP A 1 104 ? -20.263 6.073 23.432 1.00 90.88 104 ASP A O 1
ATOM 874 N N . LYS A 1 105 ? -18.034 5.807 23.309 1.00 90.62 105 LYS A N 1
ATOM 875 C CA . LYS A 1 105 ? -17.962 5.960 21.849 1.00 90.62 105 LYS A CA 1
ATOM 876 C C . LYS A 1 105 ? -18.660 4.816 21.120 1.00 90.62 105 LYS A C 1
ATOM 878 O O . LYS A 1 105 ? -19.280 5.037 20.089 1.00 90.62 105 LYS A O 1
ATOM 883 N N . ALA A 1 106 ? -18.575 3.593 21.640 1.00 89.75 106 ALA A N 1
ATOM 884 C CA . ALA A 1 106 ? -19.299 2.458 21.077 1.00 89.75 106 ALA A CA 1
ATOM 885 C C . ALA A 1 106 ? -20.816 2.695 21.136 1.00 89.75 106 ALA A C 1
ATOM 887 O O . ALA A 1 106 ? -21.501 2.496 20.135 1.00 89.75 106 ALA A O 1
ATOM 888 N N . SER A 1 107 ? -21.318 3.202 22.266 1.00 90.25 107 SER A N 1
ATOM 889 C CA . SER A 1 107 ? -22.730 3.553 22.428 1.00 90.25 107 SER A CA 1
ATOM 890 C C . SER A 1 107 ? -23.158 4.693 21.500 1.00 90.25 107 SER A C 1
ATOM 892 O O . SER A 1 107 ? -24.257 4.641 20.957 1.00 90.25 107 SER A O 1
ATOM 894 N N . GLU A 1 108 ? -22.305 5.699 21.291 1.00 92.69 108 GLU A N 1
ATOM 895 C CA . GLU A 1 108 ? -22.555 6.813 20.363 1.00 92.69 108 GLU A CA 1
ATOM 896 C C . GLU A 1 108 ? -22.685 6.337 18.904 1.00 92.69 108 GLU A C 1
ATOM 898 O O . GLU A 1 108 ? -23.518 6.839 18.154 1.00 92.69 108 GLU A O 1
ATOM 903 N N . ILE A 1 109 ? -21.915 5.315 18.519 1.00 89.81 109 ILE A N 1
ATOM 904 C CA . ILE A 1 109 ? -21.936 4.709 17.175 1.00 89.81 109 ILE A CA 1
ATOM 905 C C . ILE A 1 109 ? -23.065 3.655 17.045 1.00 89.81 109 ILE A C 1
ATOM 907 O O . ILE A 1 109 ? -23.251 3.057 15.987 1.00 89.81 109 ILE A O 1
ATOM 911 N N . GLY A 1 110 ? -23.857 3.433 18.102 1.00 89.69 110 GLY A N 1
ATOM 912 C CA . GLY A 1 110 ? -24.985 2.493 18.103 1.00 89.69 110 GLY A CA 1
ATOM 913 C C . GLY A 1 110 ? -24.588 1.028 18.302 1.00 89.69 110 GLY A C 1
ATOM 914 O O . GLY A 1 110 ? -25.345 0.129 17.944 1.00 89.69 110 GLY A O 1
ATOM 915 N N . LEU A 1 111 ? -23.402 0.773 18.857 1.00 89.06 111 LEU A N 1
ATOM 916 C CA . LEU A 1 111 ? -22.877 -0.568 19.084 1.00 89.06 111 LEU A CA 1
ATOM 917 C C . LEU A 1 111 ? -23.293 -1.077 20.472 1.00 89.06 111 LEU A C 1
ATOM 919 O O . LEU A 1 111 ? -23.026 -0.433 21.488 1.00 89.06 111 LEU A O 1
ATOM 923 N N . ASP A 1 112 ? -23.936 -2.248 20.524 1.00 91.69 112 ASP A N 1
ATOM 924 C CA . ASP A 1 112 ? -24.395 -2.823 21.792 1.00 91.69 112 ASP A CA 1
ATOM 925 C C . ASP A 1 112 ? -23.220 -3.243 22.688 1.00 91.69 112 ASP A C 1
ATOM 927 O O . ASP A 1 112 ? -22.171 -3.709 22.232 1.00 91.69 112 ASP A O 1
ATOM 931 N N . LYS A 1 113 ? -23.425 -3.165 24.005 1.00 90.25 113 LYS A N 1
ATOM 932 C CA . LYS A 1 113 ? -22.419 -3.523 25.010 1.00 90.25 113 LYS A CA 1
ATOM 933 C C . LYS A 1 113 ? -21.906 -4.954 24.830 1.00 90.25 113 LYS A C 1
ATOM 935 O O . LYS A 1 113 ? -20.714 -5.198 25.011 1.00 90.25 113 LYS A O 1
ATOM 940 N N . ARG A 1 114 ? -22.767 -5.909 24.457 1.00 89.44 114 ARG A N 1
ATOM 941 C CA . ARG A 1 114 ? -22.345 -7.303 24.229 1.00 89.44 114 ARG A CA 1
ATOM 942 C C . ARG A 1 114 ? -21.445 -7.415 23.009 1.00 89.44 114 ARG A C 1
ATOM 944 O O . ARG A 1 114 ? -20.450 -8.138 23.042 1.00 89.44 114 ARG A O 1
ATOM 951 N N . GLU A 1 115 ? -21.778 -6.691 21.946 1.00 89.12 115 GLU A N 1
ATOM 952 C CA . GLU A 1 115 ? -20.974 -6.676 20.730 1.00 89.12 115 GLU A CA 1
ATOM 953 C C . GLU A 1 115 ? -19.616 -6.017 20.959 1.00 89.12 115 GLU A C 1
ATOM 955 O O . GLU A 1 115 ? -18.613 -6.537 20.472 1.00 89.12 115 GLU A O 1
ATOM 960 N N . PHE A 1 116 ? -19.561 -4.962 21.775 1.00 92.12 116 PHE A N 1
ATOM 961 C CA . PHE A 1 116 ? -18.312 -4.315 22.174 1.00 92.12 116 PHE A CA 1
ATOM 962 C C . PHE A 1 116 ? -17.352 -5.307 22.842 1.00 92.12 116 PHE A C 1
ATOM 964 O O . PHE A 1 116 ? -16.219 -5.477 22.387 1.00 92.12 116 PHE A O 1
ATOM 971 N N . TYR A 1 117 ? -17.811 -6.021 23.876 1.00 92.94 117 TYR A N 1
ATOM 972 C CA . TYR A 1 117 ? -16.970 -7.011 24.556 1.00 92.94 117 TYR A CA 1
ATOM 973 C C . TYR A 1 117 ? -16.630 -8.201 23.659 1.00 92.94 117 TYR A C 1
ATOM 975 O O . TYR A 1 117 ? -15.506 -8.693 23.702 1.00 92.94 117 TYR A O 1
ATOM 983 N N . ARG A 1 118 ? -17.551 -8.637 22.789 1.00 92.06 118 ARG A N 1
A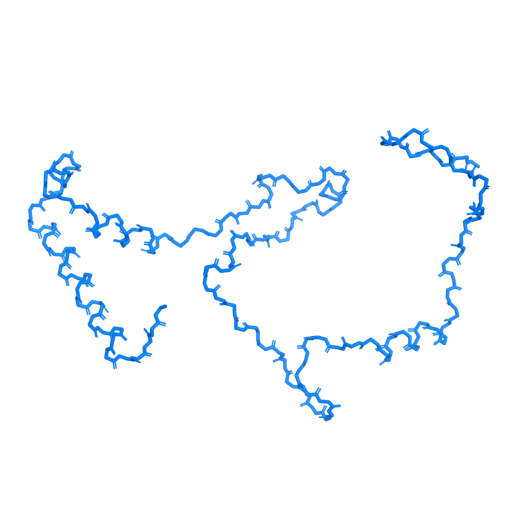TOM 984 C CA . ARG A 1 118 ? -17.261 -9.684 21.799 1.00 92.06 118 ARG A CA 1
ATOM 985 C C . ARG A 1 118 ? -16.108 -9.275 20.877 1.00 92.06 118 ARG A C 1
ATOM 987 O O . ARG A 1 118 ? -15.249 -10.104 20.591 1.00 92.06 118 ARG A O 1
ATOM 994 N N . LEU A 1 119 ? -16.092 -8.026 20.408 1.00 89.31 119 LEU A N 1
ATOM 995 C CA . LEU A 1 119 ? -15.029 -7.500 19.547 1.00 89.31 119 LEU A CA 1
ATOM 996 C C . LEU A 1 119 ? -13.690 -7.392 20.290 1.00 89.31 119 LEU A C 1
ATOM 998 O O . LEU A 1 119 ? -12.669 -7.807 19.748 1.00 89.31 119 LEU A O 1
ATOM 1002 N N . LYS A 1 120 ? -13.695 -6.911 21.540 1.00 89.81 120 LYS A N 1
ATOM 1003 C CA . LYS A 1 120 ? -12.488 -6.849 22.385 1.00 89.81 120 LYS A CA 1
ATOM 1004 C C . LYS A 1 120 ? -11.903 -8.237 22.665 1.00 89.81 120 LYS A C 1
ATOM 1006 O O . LYS A 1 120 ? -10.714 -8.441 22.460 1.00 89.81 120 LYS A O 1
ATOM 1011 N N . ASN A 1 121 ? -12.740 -9.207 23.032 1.00 89.81 121 ASN A N 1
ATOM 1012 C CA . ASN A 1 121 ? -12.281 -10.566 23.328 1.00 89.81 121 ASN A CA 1
ATOM 1013 C C . ASN A 1 121 ? -11.722 -11.273 22.086 1.00 89.81 121 ASN A C 1
ATOM 1015 O O . ASN A 1 121 ? -10.772 -12.043 22.188 1.00 89.81 121 ASN A O 1
ATOM 1019 N N . LYS A 1 122 ? -12.293 -11.020 20.898 1.00 86.38 122 LYS A N 1
ATOM 1020 C CA . LYS A 1 122 ? -11.734 -11.546 19.643 1.00 86.38 122 LYS A CA 1
ATOM 1021 C C . LYS A 1 122 ? -10.319 -11.024 19.389 1.00 86.38 122 LYS A C 1
ATOM 1023 O O . LYS A 1 122 ? -9.456 -11.811 19.032 1.00 86.38 122 LYS A O 1
ATOM 1028 N N . LEU A 1 123 ? -10.076 -9.736 19.633 1.00 86.56 123 LEU A N 1
ATOM 1029 C CA . LEU A 1 123 ? -8.747 -9.136 19.484 1.00 86.56 123 LEU A CA 1
ATOM 1030 C C . LEU A 1 123 ? -7.706 -9.723 20.437 1.00 86.56 123 LEU A C 1
ATOM 1032 O O . LEU A 1 123 ? -6.569 -9.951 20.029 1.00 86.56 123 LEU A O 1
ATOM 1036 N N . GLU A 1 124 ? -8.087 -9.958 21.693 1.00 84.56 124 GLU A N 1
ATOM 1037 C CA . GLU A 1 124 ? -7.214 -10.604 22.680 1.00 84.56 124 GLU A CA 1
ATOM 1038 C C . GLU A 1 124 ? -6.872 -12.039 22.276 1.00 84.56 124 GLU A C 1
ATOM 1040 O O . GLU A 1 124 ? -5.703 -12.418 22.287 1.00 84.56 124 GLU A O 1
ATOM 1045 N N . ASN A 1 125 ? -7.869 -12.817 21.849 1.00 84.56 125 ASN A N 1
ATOM 1046 C CA . ASN A 1 125 ? -7.660 -14.200 21.424 1.00 84.56 125 ASN A CA 1
ATOM 1047 C C . ASN A 1 125 ? -6.794 -14.302 20.165 1.00 84.56 125 ASN A C 1
ATOM 1049 O O . ASN A 1 125 ? -5.900 -15.143 20.115 1.00 84.56 125 ASN A O 1
ATOM 1053 N N . ASP A 1 126 ? -7.011 -13.435 19.174 1.00 78.06 126 ASP A N 1
ATOM 1054 C CA . ASP A 1 126 ? -6.166 -13.398 17.979 1.00 78.06 126 ASP A CA 1
ATOM 1055 C C . ASP A 1 126 ? -4.718 -13.048 18.351 1.00 78.06 126 ASP A C 1
ATOM 1057 O O . ASP A 1 126 ? -3.788 -13.693 17.873 1.00 78.06 126 ASP A O 1
ATOM 1061 N N . LYS A 1 127 ? -4.505 -12.092 19.268 1.00 71.81 127 LYS A N 1
ATOM 1062 C CA . LYS A 1 127 ? -3.164 -11.746 19.763 1.00 71.81 127 LYS A CA 1
ATOM 1063 C C . LYS A 1 127 ? -2.464 -12.940 20.424 1.00 71.81 127 LYS A C 1
ATOM 1065 O O . LYS A 1 127 ? -1.302 -13.198 20.123 1.00 71.81 127 LYS A O 1
ATOM 1070 N N . ILE A 1 128 ? -3.184 -13.694 21.257 1.00 68.25 128 ILE A N 1
ATOM 1071 C CA . ILE A 1 128 ? -2.679 -14.920 21.892 1.00 68.25 128 ILE A CA 1
ATOM 1072 C C . ILE A 1 128 ? -2.290 -15.966 20.835 1.00 68.25 128 ILE A C 1
ATOM 1074 O O . ILE A 1 128 ? -1.247 -16.605 20.954 1.00 68.25 128 ILE A O 1
ATOM 1078 N N . ILE A 1 129 ? -3.091 -16.130 19.776 1.00 62.12 129 ILE A N 1
ATOM 1079 C CA . ILE A 1 129 ? -2.794 -17.074 18.687 1.00 62.12 129 ILE A CA 1
ATOM 1080 C C . ILE A 1 129 ? -1.497 -16.689 17.957 1.00 62.12 129 ILE A C 1
ATOM 1082 O O . ILE A 1 129 ? -0.669 -17.564 17.700 1.00 62.12 129 ILE A O 1
ATOM 1086 N N . PHE A 1 130 ? -1.283 -15.404 17.659 1.00 61.00 130 PHE A N 1
ATOM 1087 C CA . PHE A 1 130 ? -0.047 -14.939 17.014 1.00 61.00 130 PHE A CA 1
ATOM 1088 C C . PHE A 1 130 ? 1.194 -15.122 17.902 1.00 61.00 130 PHE A C 1
ATOM 1090 O O . PHE A 1 130 ? 2.228 -15.572 17.406 1.00 61.00 130 PHE A O 1
ATOM 1097 N N . GLU A 1 131 ? 1.081 -14.859 19.210 1.00 61.72 131 GLU A N 1
ATOM 1098 C CA . GLU A 1 131 ? 2.159 -15.104 20.181 1.00 61.72 131 GLU A CA 1
ATOM 1099 C C . GLU A 1 131 ? 2.524 -16.597 20.269 1.00 61.72 131 GLU A C 1
ATOM 1101 O O . GLU A 1 131 ? 3.704 -16.946 20.266 1.00 61.72 131 GLU A O 1
ATOM 1106 N N . ILE A 1 132 ? 1.527 -17.491 20.273 1.00 58.50 132 ILE A N 1
ATOM 1107 C CA . ILE A 1 132 ? 1.743 -18.949 20.299 1.00 58.50 132 ILE A CA 1
ATOM 1108 C C . ILE A 1 132 ? 2.398 -19.448 19.003 1.00 58.50 132 ILE A C 1
ATOM 1110 O O . ILE A 1 132 ? 3.240 -20.345 19.043 1.00 58.50 132 ILE A O 1
ATOM 1114 N N . LEU A 1 133 ? 2.027 -18.881 17.853 1.00 55.81 133 LEU A N 1
ATOM 1115 C CA . LEU A 1 133 ? 2.566 -19.273 16.548 1.00 55.81 133 LEU A CA 1
ATOM 1116 C C . LEU A 1 133 ? 3.942 -18.656 16.241 1.00 55.81 133 LEU A C 1
ATOM 1118 O O . LEU A 1 133 ? 4.523 -18.971 15.204 1.00 55.81 133 LEU A O 1
ATOM 1122 N N . GLY A 1 134 ? 4.481 -17.800 17.118 1.00 43.81 134 GLY A N 1
ATOM 1123 C CA . GLY A 1 134 ? 5.792 -17.168 16.937 1.00 43.81 134 GLY A CA 1
ATOM 1124 C C . GLY A 1 134 ? 5.867 -16.215 15.739 1.00 43.81 134 GLY A C 1
ATOM 1125 O O . GLY A 1 134 ? 6.963 -15.879 15.289 1.00 43.81 134 GLY A O 1
ATOM 1126 N N . VAL A 1 135 ? 4.718 -15.785 15.211 1.00 49.47 135 VAL A N 1
ATOM 1127 C CA . VAL A 1 135 ? 4.632 -14.808 14.123 1.00 49.47 135 VAL A CA 1
ATOM 1128 C C . VAL A 1 135 ? 4.529 -13.434 14.773 1.00 49.47 135 VAL A C 1
ATOM 1130 O O . VAL A 1 135 ? 3.441 -12.968 15.099 1.00 49.47 135 VAL A O 1
ATOM 1133 N N . TYR A 1 136 ? 5.680 -12.816 15.024 1.00 43.53 136 TYR A N 1
ATOM 1134 C CA . TYR A 1 136 ? 5.738 -11.426 15.467 1.00 43.53 136 TYR A CA 1
ATOM 1135 C C . TYR A 1 136 ? 5.477 -10.508 14.258 1.00 43.53 136 TYR A C 1
ATOM 1137 O O . TYR A 1 136 ? 6.185 -10.614 13.254 1.00 43.53 136 TYR A O 1
ATOM 1145 N N . GLU A 1 137 ? 4.433 -9.670 14.353 1.00 45.53 137 GLU A N 1
ATOM 1146 C CA . GLU A 1 137 ? 4.176 -8.524 13.454 1.00 45.53 137 GLU A CA 1
ATOM 1147 C C . GLU A 1 137 ? 5.325 -7.503 13.495 1.00 45.53 137 GLU A C 1
ATOM 1149 O O . GLU A 1 137 ? 5.840 -7.228 14.605 1.00 45.53 137 GLU A O 1
#

pLDDT: mean 71.05, std 14.03, range [43.53, 92.94]

Sequence (137 aa):
MEFLDYKTGKKYPNDNSMEPQYYWKPMDFVLEDYITHKESK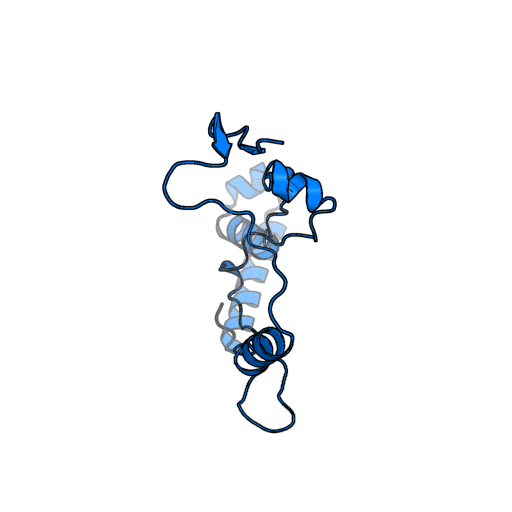LEGDSGVLKRRHLAINQDSIRYIGKESNELEQSEIFGVSKNDTLEYVDFQKKLRKIIENLTLDKASEIGLDKREFYRLKNKLENDKIIFEILGVYE